Protein AF-A0A9D5JK39-F1 (afdb_monomer_lite)

Foldseek 3Di:
DVVVPDDLVVVLVVLVVVVVPPPDDDPPQVPDPDDDSVVVSVVSVVPDD

Radius of gyration: 12.18 Å; chains: 1; bounding box: 30×21×30 Å

Structure (mmCIF, N/CA/C/O backbone):
data_AF-A0A9D5JK39-F1
#
_entry.id   AF-A0A9D5JK39-F1
#
loop_
_atom_site.group_PDB
_atom_site.id
_atom_site.type_symbol
_atom_site.label_atom_id
_atom_site.label_alt_id
_atom_site.label_comp_id
_atom_site.label_asym_id
_atom_site.label_entity_id
_atom_site.label_seq_id
_atom_site.pdbx_PDB_ins_code
_atom_site.Cartn_x
_atom_site.Cartn_y
_atom_site.Cartn_z
_atom_site.occupancy
_atom_site.B_iso_or_equiv
_atom_site.auth_seq_id
_atom_site.auth_comp_id
_atom_site.auth_asym_id
_atom_site.auth_atom_id
_atom_site.pdbx_PDB_model_num
ATOM 1 N N . MET A 1 1 ? -2.269 -4.206 10.304 1.00 63.81 1 MET A N 1
ATOM 2 C CA . MET A 1 1 ? -1.983 -2.821 10.750 1.00 63.81 1 MET A CA 1
ATOM 3 C C . MET A 1 1 ? -3.161 -2.257 11.529 1.00 63.81 1 MET A C 1
ATOM 5 O O . MET A 1 1 ? -3.009 -2.063 12.726 1.00 63.81 1 MET A O 1
ATOM 9 N N . ALA A 1 2 ? -4.343 -2.138 10.917 1.00 72.75 2 ALA A N 1
ATOM 10 C CA . ALA A 1 2 ? -5.545 -1.645 11.599 1.00 72.75 2 ALA A CA 1
ATOM 11 C C . ALA A 1 2 ? -5.960 -2.465 12.843 1.00 72.75 2 ALA A C 1
ATOM 13 O O . ALA A 1 2 ? -6.353 -1.894 13.851 1.00 72.75 2 ALA A O 1
ATOM 14 N N . MET A 1 3 ? -5.792 -3.795 12.812 1.00 77.38 3 MET A N 1
ATOM 15 C CA . MET A 1 3 ? -6.209 -4.710 13.893 1.00 77.38 3 MET A CA 1
ATOM 16 C C . MET A 1 3 ? -5.577 -4.425 15.271 1.00 77.38 3 MET A C 1
ATOM 18 O O . MET A 1 3 ? -6.182 -4.747 16.285 1.00 77.38 3 MET A O 1
ATOM 22 N N . VAL A 1 4 ? -4.385 -3.822 15.324 1.00 85.31 4 VAL A N 1
ATOM 23 C CA . VAL A 1 4 ? -3.691 -3.497 16.589 1.00 85.31 4 VAL A CA 1
ATOM 24 C C . VAL A 1 4 ? -3.579 -1.982 16.823 1.00 85.31 4 VAL A C 1
ATOM 26 O O . VAL A 1 4 ? -2.737 -1.535 17.593 1.00 85.31 4 VAL A O 1
ATOM 29 N N . GLY A 1 5 ? -4.417 -1.184 16.148 1.00 82.38 5 GLY A N 1
ATOM 30 C CA . GLY A 1 5 ? -4.520 0.265 16.363 1.00 82.38 5 GLY A CA 1
ATOM 31 C C . GLY A 1 5 ? -3.578 1.140 15.527 1.00 82.38 5 GLY A C 1
ATOM 32 O O . GLY A 1 5 ? -3.561 2.353 15.722 1.00 82.38 5 GLY A O 1
ATOM 33 N N . TYR A 1 6 ? -2.813 0.580 14.581 1.00 83.56 6 TYR A N 1
ATOM 34 C CA . TYR A 1 6 ? -2.048 1.405 13.636 1.00 83.56 6 TYR A CA 1
ATOM 35 C C . TYR A 1 6 ? -2.952 1.958 12.539 1.00 83.56 6 TYR A C 1
ATOM 37 O O . TYR A 1 6 ? -3.746 1.217 11.957 1.00 83.56 6 TYR A O 1
ATOM 45 N N . ASN A 1 7 ? -2.758 3.232 12.193 1.00 88.06 7 ASN A N 1
ATOM 46 C CA . ASN A 1 7 ? -3.428 3.854 11.058 1.00 88.06 7 ASN A CA 1
ATOM 47 C C . ASN A 1 7 ? -2.970 3.184 9.738 1.00 88.06 7 ASN A C 1
ATOM 49 O O . ASN A 1 7 ? -1.797 3.318 9.376 1.00 88.06 7 ASN A O 1
ATOM 53 N N . PRO A 1 8 ? -3.849 2.469 9.005 1.00 86.38 8 PRO A N 1
ATOM 54 C CA . PRO A 1 8 ? -3.484 1.811 7.749 1.00 86.38 8 PRO A CA 1
ATOM 55 C C . PRO A 1 8 ? -3.048 2.803 6.658 1.00 86.38 8 PRO A C 1
ATOM 57 O O . PRO A 1 8 ? -2.252 2.431 5.798 1.00 86.38 8 PRO A O 1
ATOM 60 N N . GLN A 1 9 ? -3.463 4.073 6.745 1.00 88.88 9 GLN A N 1
ATOM 61 C CA . GLN A 1 9 ? -3.063 5.125 5.802 1.00 88.88 9 GLN A CA 1
ATOM 62 C C . GLN A 1 9 ? -1.583 5.520 5.902 1.00 88.88 9 GLN A C 1
ATOM 64 O O . GLN A 1 9 ? -1.069 6.222 5.033 1.00 88.88 9 GLN A O 1
ATOM 69 N N . GLU A 1 10 ? -0.871 5.086 6.943 1.00 90.81 10 GLU A N 1
ATOM 70 C CA . GLU A 1 10 ? 0.561 5.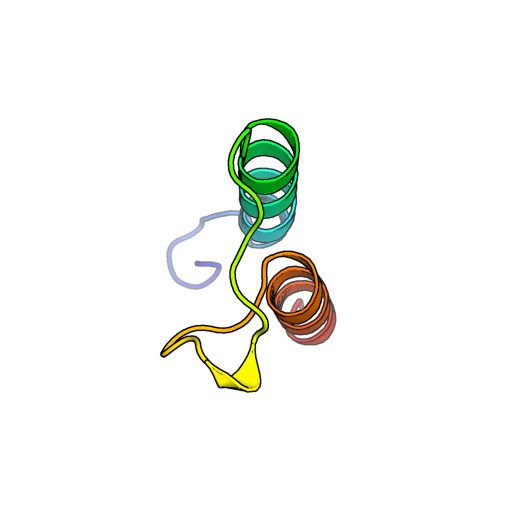365 7.074 1.00 90.81 10 GLU A CA 1
ATOM 71 C C . GLU A 1 10 ? 1.422 4.445 6.195 1.00 90.81 10 GLU A C 1
ATOM 73 O O . GLU A 1 10 ? 2.549 4.803 5.849 1.00 90.81 10 GLU A O 1
ATOM 78 N N . ALA A 1 11 ? 0.902 3.282 5.786 1.00 90.38 11 ALA A N 1
ATOM 79 C CA . ALA A 1 11 ? 1.648 2.333 4.964 1.00 90.38 11 ALA A CA 1
ATOM 80 C C . ALA A 1 11 ? 1.885 2.819 3.516 1.00 90.38 11 ALA A C 1
ATOM 82 O O . ALA A 1 11 ? 3.041 2.757 3.082 1.00 90.38 11 ALA A O 1
ATOM 83 N N . 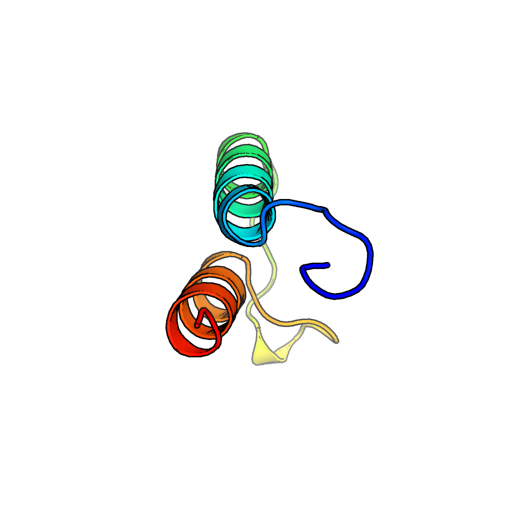PRO A 1 12 ? 0.882 3.360 2.787 1.00 91.12 12 PRO A N 1
ATOM 84 C CA . PRO A 1 12 ? 1.103 4.000 1.486 1.00 91.12 12 PRO A CA 1
ATOM 85 C C . PRO A 1 12 ? 2.109 5.154 1.573 1.00 91.12 12 PRO A C 1
ATOM 87 O O . PRO A 1 12 ? 3.107 5.159 0.860 1.00 91.12 12 PRO A O 1
ATOM 90 N N . LYS A 1 13 ? 1.951 6.056 2.551 1.00 91.44 13 LYS A N 1
ATOM 91 C CA . LYS A 1 13 ? 2.865 7.195 2.763 1.00 91.44 13 LYS A CA 1
ATOM 92 C C . LYS A 1 13 ? 4.298 6.768 3.080 1.00 91.44 13 LYS A C 1
ATOM 94 O O . LYS A 1 13 ? 5.265 7.455 2.753 1.00 91.44 13 LYS A O 1
ATOM 99 N N . PHE A 1 14 ? 4.474 5.658 3.794 1.00 90.44 14 PHE A N 1
ATOM 100 C CA . PHE A 1 14 ? 5.799 5.086 4.025 1.00 90.44 14 PHE A CA 1
ATOM 101 C C . PHE A 1 14 ? 6.418 4.575 2.718 1.00 90.44 14 PHE A C 1
ATOM 103 O O . PHE A 1 14 ? 7.592 4.830 2.453 1.00 90.44 14 PHE A O 1
ATOM 110 N N . ARG A 1 15 ? 5.623 3.897 1.883 1.00 88.62 15 ARG A N 1
ATOM 111 C CA . ARG A 1 15 ? 6.046 3.382 0.574 1.00 88.62 15 ARG A CA 1
ATOM 112 C C . ARG A 1 15 ? 6.390 4.498 -0.411 1.00 88.62 15 ARG A C 1
ATOM 114 O O . ARG A 1 15 ? 7.408 4.374 -1.085 1.00 88.62 15 ARG A O 1
ATOM 121 N N . GLU A 1 16 ? 5.620 5.583 -0.429 1.00 89.06 16 GLU A N 1
ATOM 122 C CA . GLU A 1 16 ? 5.898 6.793 -1.215 1.00 89.06 16 GLU A CA 1
ATOM 123 C C . GLU A 1 16 ? 7.236 7.421 -0.818 1.00 89.06 16 GLU A C 1
ATOM 125 O O . GLU A 1 16 ? 8.098 7.642 -1.665 1.00 89.06 16 GLU A O 1
ATOM 130 N N . ARG A 1 17 ? 7.465 7.629 0.488 1.00 90.44 17 ARG A N 1
ATOM 131 C CA . ARG A 1 17 ? 8.748 8.148 0.989 1.00 90.44 17 ARG A CA 1
ATOM 132 C C . ARG A 1 17 ? 9.914 7.233 0.630 1.00 90.44 17 ARG A C 1
ATOM 134 O O . ARG A 1 17 ? 10.976 7.723 0.261 1.00 90.44 17 ARG A O 1
ATOM 141 N N . MET A 1 18 ? 9.731 5.919 0.728 1.00 86.44 18 MET A N 1
ATOM 142 C CA . MET A 1 18 ? 10.761 4.953 0.347 1.00 86.44 18 MET A CA 1
ATOM 143 C C . MET A 1 18 ? 11.040 4.985 -1.162 1.00 86.44 18 MET A C 1
ATOM 145 O O . MET A 1 18 ? 12.202 4.927 -1.546 1.00 86.44 18 MET A O 1
ATOM 149 N N . SER A 1 19 ? 10.006 5.126 -1.998 1.00 84.88 19 SER A N 1
ATOM 150 C CA . SER A 1 19 ? 10.147 5.281 -3.454 1.00 84.88 19 SER A CA 1
ATOM 151 C C . SER A 1 19 ? 10.928 6.553 -3.799 1.00 84.88 19 SER A C 1
ATOM 153 O O . SER A 1 19 ? 11.934 6.494 -4.494 1.00 84.88 19 SER A O 1
ATOM 155 N N . ALA A 1 20 ? 10.555 7.689 -3.200 1.00 86.19 20 ALA A N 1
ATOM 156 C CA . ALA A 1 20 ? 11.201 8.982 -3.438 1.00 86.19 20 ALA A CA 1
ATOM 157 C C . ALA A 1 20 ? 12.684 9.032 -3.021 1.00 86.19 20 ALA A C 1
ATOM 159 O O . ALA A 1 20 ? 13.443 9.827 -3.563 1.00 86.19 20 ALA A O 1
ATOM 160 N N . ASN A 1 21 ? 13.095 8.198 -2.059 1.00 83.81 21 ASN A N 1
ATOM 161 C CA . ASN A 1 21 ? 14.490 8.077 -1.617 1.00 83.81 21 ASN A CA 1
ATOM 162 C C . ASN A 1 21 ? 15.222 6.881 -2.252 1.00 83.81 21 ASN A C 1
ATOM 164 O O . ASN A 1 21 ? 16.361 6.590 -1.891 1.00 83.81 21 ASN A O 1
ATOM 168 N N . SER A 1 22 ? 14.581 6.147 -3.164 1.00 78.12 22 SER A N 1
ATOM 169 C CA . SER A 1 22 ? 15.231 5.048 -3.871 1.00 78.12 22 SER A CA 1
ATOM 170 C C . SER A 1 22 ? 16.051 5.614 -5.028 1.00 78.12 22 SER A C 1
ATOM 172 O O . SER A 1 22 ? 15.555 5.807 -6.127 1.00 78.12 22 SER A O 1
ATOM 174 N N . GLU A 1 23 ? 17.333 5.883 -4.776 1.00 68.75 23 GLU A N 1
ATOM 175 C CA . GLU A 1 23 ? 18.284 6.393 -5.783 1.00 68.75 23 GLU A CA 1
ATOM 176 C C . GLU A 1 23 ? 18.716 5.331 -6.813 1.00 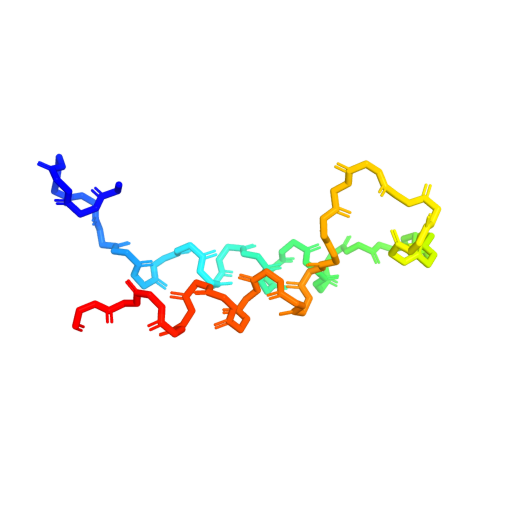68.75 23 GLU A C 1
ATOM 178 O O . GLU A 1 23 ? 19.400 5.640 -7.786 1.00 68.75 23 GLU A O 1
ATOM 183 N N . ARG A 1 24 ? 18.346 4.062 -6.600 1.00 70.88 24 ARG A N 1
ATOM 184 C CA . ARG A 1 24 ? 18.656 2.956 -7.512 1.00 70.88 24 ARG A CA 1
ATOM 185 C C . ARG A 1 24 ? 17.459 2.650 -8.395 1.00 70.88 24 ARG A C 1
ATOM 187 O O . ARG A 1 24 ? 16.360 2.465 -7.880 1.00 70.88 24 ARG A O 1
ATOM 194 N N . GLU A 1 25 ? 17.716 2.513 -9.695 1.00 70.94 25 GLU A N 1
ATOM 195 C CA . GLU A 1 25 ? 16.751 1.975 -10.652 1.00 70.94 25 GLU A CA 1
ATOM 196 C C . GLU A 1 25 ? 16.238 0.628 -10.134 1.00 70.94 25 GLU A C 1
ATOM 198 O O . GLU A 1 25 ? 16.997 -0.328 -9.935 1.00 70.94 25 GLU A O 1
ATOM 203 N N . THR A 1 26 ? 14.945 0.581 -9.825 1.00 74.31 26 THR A N 1
ATOM 204 C CA . THR A 1 26 ? 14.288 -0.629 -9.356 1.00 74.31 26 THR A CA 1
ATOM 205 C C . THR A 1 26 ? 14.187 -1.616 -10.520 1.00 74.31 26 THR A C 1
ATOM 207 O O . THR A 1 26 ? 13.765 -1.237 -11.615 1.00 74.31 26 THR A O 1
ATOM 210 N N . PRO A 1 27 ? 14.591 -2.885 -10.329 1.00 81.25 27 PRO A N 1
ATOM 211 C CA . PRO A 1 27 ? 14.474 -3.884 -11.380 1.00 81.25 27 PRO A CA 1
ATOM 212 C C . PRO A 1 27 ? 13.002 -4.054 -11.788 1.00 81.25 27 PRO A C 1
ATOM 214 O O . PRO A 1 27 ? 12.125 -3.957 -10.924 1.00 81.25 27 PRO A O 1
ATOM 217 N N . PRO A 1 28 ? 12.714 -4.343 -13.073 1.00 83.44 28 PRO A N 1
ATOM 218 C CA . PRO A 1 28 ? 11.351 -4.602 -13.526 1.00 83.44 28 PRO A CA 1
ATOM 219 C C . PRO A 1 28 ? 10.655 -5.645 -12.644 1.00 83.44 28 PRO A C 1
ATOM 221 O O . PRO A 1 28 ? 11.280 -6.626 -12.238 1.00 83.44 28 PRO A O 1
ATOM 224 N N . GLU A 1 29 ? 9.358 -5.472 -12.373 1.00 82.88 29 GLU A N 1
ATOM 225 C CA . GLU A 1 29 ? 8.612 -6.338 -11.437 1.00 82.88 29 GLU A CA 1
ATOM 226 C C . GLU A 1 29 ? 8.693 -7.819 -11.787 1.00 82.88 29 GLU A C 1
ATOM 228 O O . GLU A 1 29 ? 8.834 -8.651 -10.899 1.00 82.88 29 GLU A O 1
ATOM 233 N N . PHE A 1 30 ? 8.681 -8.154 -13.079 1.00 85.44 30 PHE A N 1
ATOM 234 C CA . PHE A 1 30 ? 8.809 -9.536 -13.542 1.00 85.44 30 PHE A CA 1
ATOM 235 C C . PHE A 1 30 ? 10.127 -10.208 -13.104 1.00 85.44 30 PHE A C 1
ATOM 237 O O . PHE A 1 30 ? 10.198 -11.430 -13.008 1.00 85.44 30 PHE A O 1
ATOM 244 N N . MET A 1 31 ? 11.172 -9.425 -12.823 1.00 87.12 31 MET A N 1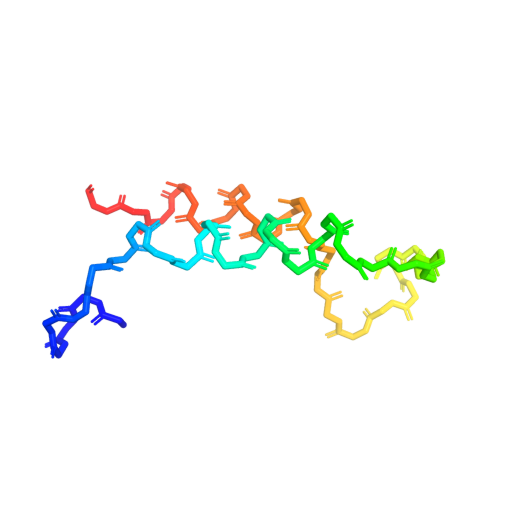
ATOM 245 C CA . MET A 1 31 ? 12.465 -9.908 -12.325 1.00 87.12 31 MET A CA 1
ATOM 246 C C . MET A 1 31 ? 12.589 -9.827 -10.794 1.00 87.12 31 MET A C 1
ATOM 248 O O . MET A 1 31 ? 13.619 -10.216 -10.245 1.00 87.12 31 MET A O 1
ATOM 252 N N . SER A 1 32 ? 11.565 -9.329 -10.096 1.00 84.56 32 SER A N 1
ATOM 253 C CA . SER A 1 32 ? 11.558 -9.152 -8.644 1.00 84.56 32 SER A CA 1
ATOM 254 C C . SER A 1 32 ? 10.706 -10.219 -7.955 1.00 84.56 32 SER A C 1
ATOM 256 O O . SER A 1 32 ? 9.619 -10.564 -8.401 1.00 84.56 32 SER A O 1
ATOM 258 N N . THR A 1 33 ? 11.149 -10.709 -6.793 1.00 88.94 33 THR A N 1
ATOM 259 C CA . THR A 1 33 ? 10.323 -11.574 -5.920 1.00 88.94 33 THR A CA 1
ATOM 260 C C . THR A 1 33 ? 9.271 -10.787 -5.130 1.00 88.94 33 THR A C 1
ATOM 262 O O . THR A 1 33 ? 8.537 -11.348 -4.314 1.00 88.94 33 THR A O 1
ATOM 265 N N . HIS A 1 34 ? 9.218 -9.471 -5.333 1.00 84.56 34 HIS A N 1
ATOM 266 C CA . HIS A 1 34 ? 8.33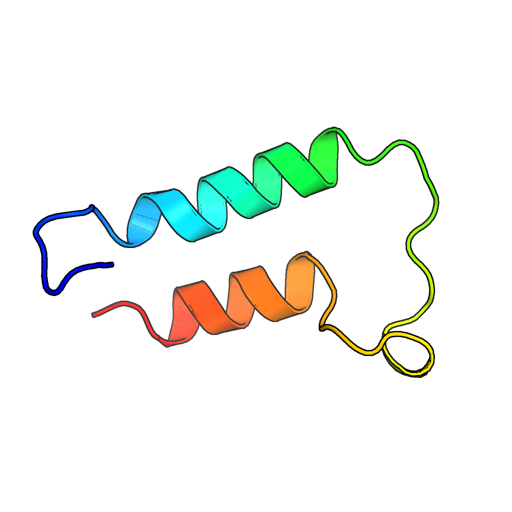8 -8.538 -4.648 1.00 84.56 34 HIS A CA 1
ATOM 267 C C . HIS A 1 34 ? 7.751 -7.530 -5.646 1.00 84.56 34 HIS A C 1
ATOM 269 O O . HIS A 1 34 ? 8.448 -7.160 -6.590 1.00 84.56 34 HIS A O 1
ATOM 275 N N . PRO A 1 35 ? 6.510 -7.059 -5.417 1.00 83.81 35 PRO A N 1
ATOM 276 C CA . PRO A 1 35 ? 5.891 -6.028 -6.246 1.00 83.81 35 PRO A CA 1
ATOM 277 C C . PRO A 1 35 ? 6.627 -4.691 -6.116 1.00 83.81 35 PRO A C 1
ATOM 279 O O . PRO A 1 35 ? 7.204 -4.390 -5.059 1.00 83.81 35 PRO A O 1
ATOM 282 N N . SER A 1 36 ? 6.542 -3.885 -7.173 1.00 87.12 36 SER A N 1
ATOM 283 C CA . SER A 1 36 ? 7.054 -2.517 -7.225 1.00 87.12 36 SER A CA 1
ATOM 284 C C . SER A 1 36 ? 6.398 -1.621 -6.187 1.00 87.12 36 SER A C 1
ATOM 286 O O . SER A 1 36 ? 5.367 -1.938 -5.587 1.00 87.12 36 SER A O 1
ATOM 288 N N . HIS A 1 37 ? 7.027 -0.467 -5.972 1.00 85.25 37 HIS A N 1
ATOM 289 C CA . HIS A 1 37 ? 6.522 0.551 -5.063 1.00 85.25 37 HIS A CA 1
ATOM 290 C C . HIS A 1 37 ? 5.109 0.997 -5.449 1.00 85.25 37 HIS A C 1
ATOM 292 O O . HIS A 1 37 ? 4.235 0.937 -4.588 1.00 85.25 37 HIS A O 1
ATOM 298 N N . ASP A 1 38 ? 4.877 1.344 -6.716 1.00 86.56 38 ASP A N 1
ATOM 299 C CA . ASP A 1 38 ? 3.582 1.816 -7.223 1.00 86.56 38 ASP A CA 1
ATOM 300 C C . ASP A 1 38 ? 2.490 0.750 -7.108 1.00 86.56 38 ASP A C 1
ATOM 302 O O . ASP A 1 38 ? 1.503 0.958 -6.407 1.00 86.56 38 ASP A O 1
ATOM 306 N N . THR A 1 39 ? 2.725 -0.443 -7.665 1.00 90.19 39 THR A N 1
ATOM 307 C CA . THR A 1 39 ? 1.788 -1.580 -7.610 1.00 90.19 39 THR A CA 1
ATOM 308 C C . THR A 1 39 ? 1.365 -1.896 -6.179 1.00 90.19 39 THR A C 1
ATOM 310 O O . THR A 1 39 ? 0.198 -2.159 -5.896 1.00 90.19 39 THR A O 1
ATOM 313 N N . ARG A 1 40 ? 2.304 -1.811 -5.232 1.00 90.19 40 ARG A N 1
ATOM 314 C CA . ARG A 1 40 ? 2.004 -2.049 -3.822 1.00 90.19 40 ARG A CA 1
ATOM 315 C C . ARG A 1 40 ? 1.237 -0.903 -3.165 1.00 90.19 40 ARG A C 1
ATOM 317 O O . ARG A 1 40 ? 0.479 -1.163 -2.236 1.00 90.19 40 ARG A O 1
ATOM 324 N N . ILE A 1 41 ? 1.468 0.344 -3.566 1.00 90.88 41 ILE A N 1
ATOM 325 C CA . ILE A 1 41 ? 0.710 1.496 -3.062 1.00 90.88 41 ILE A CA 1
ATOM 326 C C . ILE A 1 41 ? -0.745 1.393 -3.522 1.00 90.88 41 ILE A C 1
ATOM 328 O O . ILE A 1 41 ? -1.636 1.529 -2.686 1.00 90.88 41 ILE A O 1
ATOM 332 N N . ASP A 1 42 ? -0.980 1.075 -4.797 1.00 91.06 42 ASP A N 1
ATOM 333 C CA . ASP A 1 42 ? -2.320 0.836 -5.343 1.00 91.06 42 ASP A CA 1
ATOM 334 C C . ASP A 1 42 ? -3.047 -0.286 -4.597 1.00 91.06 42 ASP A C 1
ATOM 336 O O . ASP A 1 42 ? -4.166 -0.087 -4.125 1.00 91.06 42 ASP A O 1
ATOM 340 N N . ASP A 1 43 ? -2.386 -1.427 -4.380 1.00 90.62 43 ASP A N 1
ATOM 341 C CA . ASP A 1 43 ? -2.961 -2.537 -3.611 1.00 90.62 43 ASP A CA 1
ATOM 342 C C . ASP A 1 43 ? -3.304 -2.129 -2.173 1.00 90.62 43 ASP A C 1
ATOM 344 O O . ASP A 1 43 ? -4.365 -2.474 -1.649 1.00 90.62 43 ASP A O 1
ATOM 348 N N . LEU A 1 44 ? -2.415 -1.386 -1.507 1.00 90.00 44 LEU A N 1
ATOM 349 C CA . LEU A 1 44 ? -2.677 -0.901 -0.154 1.00 90.00 44 LEU A CA 1
ATOM 350 C C . LEU A 1 44 ? -3.874 0.050 -0.137 1.00 90.00 44 LEU A C 1
ATOM 352 O O . LEU A 1 44 ? -4.698 -0.065 0.764 1.00 90.00 44 LEU A O 1
ATOM 356 N N . ASN A 1 45 ? -3.990 0.937 -1.126 1.00 88.88 45 ASN A N 1
ATOM 357 C CA . ASN A 1 45 ? -5.117 1.852 -1.262 1.00 88.88 45 ASN A CA 1
ATOM 358 C C . ASN A 1 45 ? -6.435 1.123 -1.539 1.00 88.88 45 ASN A C 1
ATOM 360 O O . ASN A 1 45 ? -7.446 1.458 -0.927 1.00 88.88 45 ASN A O 1
ATOM 364 N N . ALA A 1 46 ? -6.418 0.097 -2.389 1.00 90.56 46 ALA A N 1
ATOM 365 C CA . ALA A 1 46 ? -7.596 -0.700 -2.719 1.00 90.56 46 ALA A CA 1
ATOM 366 C C . ALA A 1 46 ? -8.104 -1.551 -1.541 1.00 90.56 46 ALA A C 1
ATOM 368 O O . ALA A 1 46 ? -9.299 -1.817 -1.443 1.00 90.56 46 ALA A O 1
ATOM 369 N N . ASN A 1 47 ? -7.208 -1.973 -0.644 1.00 86.44 47 ASN A N 1
ATOM 370 C CA . ASN A 1 47 ? -7.537 -2.793 0.527 1.00 86.44 47 ASN A CA 1
ATOM 371 C C . ASN A 1 47 ? -7.759 -1.972 1.813 1.00 86.44 47 ASN A C 1
ATOM 373 O O . ASN A 1 47 ? -7.857 -2.551 2.902 1.00 86.44 47 ASN A O 1
ATOM 377 N N . MET A 1 48 ? -7.801 -0.638 1.728 1.00 83.75 48 MET A N 1
ATOM 378 C CA . MET A 1 48 ? -8.173 0.196 2.870 1.00 83.75 48 MET A CA 1
ATOM 379 C C . MET A 1 48 ? -9.692 0.139 3.124 1.00 83.75 48 MET A C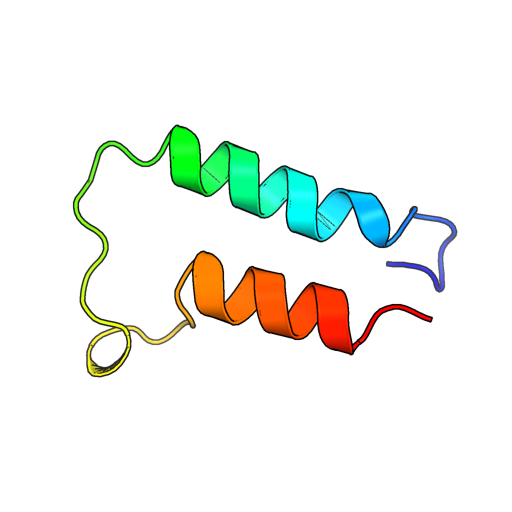 1
ATOM 381 O O . MET A 1 48 ? -10.460 0.075 2.165 1.00 83.75 48 MET A O 1
ATOM 385 N N . PRO A 1 49 ? -10.122 0.120 4.403 1.00 73.19 49 PRO A N 1
ATOM 386 C CA . PRO A 1 49 ? -11.536 0.146 4.774 1.00 73.19 49 PRO A CA 1
ATOM 387 C C . PRO A 1 49 ? -12.206 1.496 4.497 1.00 73.19 49 PRO A C 1
ATOM 389 O O . PRO A 1 49 ? -11.489 2.525 4.476 1.00 73.19 49 PRO A O 1
#

Sequence (49 aa):
MAMVGYNPQEAPKFRERMSANSERETPPEFMSTHPSHDTRIDDLNANMP

pLDDT: mean 84.53, std 6.64, range [63.81, 91.44]

Secondary structure (DSSP, 8-state):
-GGGT--TTHHHHHHHHHHHT--S-PPPGGG-SS--HHHHHHHHHHT--